Protein AF-A0AAD3TH03-F1 (afdb_monomer_lite)

Sequence (78 aa):
MKRRRFRTWELHDLVMEVTTKDGGFQVYLKVLEELSSCGVSKPPDAFLVSISSFWKVGIPETAVESFDMMTDFSEKKS

Foldseek 3Di:
DPPPPVVLVVVLVVLLVQCLPDCNVVVLLVVLVVCVVVVNDDDPSSLVSNVSSCVNNVDVVVVVVSVVSVVVPPDPDD

Secondary structure (DSSP, 8-state):
-----HHHHHHHHHHHHHHHSTTHHHHHHHHHHHHHHTTPPPPHHHHHHHHHHHHHH--THHHHHHHHHHHTTS----

Structure (mmCIF, N/CA/C/O backbone):
data_AF-A0AAD3TH03-F1
#
_entry.id   AF-A0AAD3TH03-F1
#
loop_
_atom_site.group_PDB
_atom_site.id
_atom_site.type_symbol
_atom_site.label_atom_id
_atom_site.label_alt_id
_atom_site.label_comp_id
_atom_site.label_asym_id
_atom_site.label_entity_id
_atom_site.label_seq_id
_atom_site.pdbx_PDB_ins_code
_atom_site.Cartn_x
_atom_site.Cartn_y
_atom_site.Cartn_z
_atom_site.occupancy
_atom_site.B_iso_or_equiv
_atom_site.auth_seq_id
_atom_site.auth_comp_id
_atom_site.auth_asym_id
_atom_site.auth_atom_id
_atom_site.pdbx_PDB_model_num
ATOM 1 N N . MET A 1 1 ? -6.447 -22.044 17.613 1.00 40.34 1 MET A N 1
ATOM 2 C CA . MET A 1 1 ? -6.597 -22.012 16.138 1.00 40.34 1 MET A CA 1
ATOM 3 C C . MET A 1 1 ? -5.220 -22.106 15.483 1.00 40.34 1 MET A C 1
ATOM 5 O O . MET A 1 1 ? -4.353 -21.306 15.813 1.00 40.34 1 MET A O 1
ATOM 9 N N . LYS A 1 2 ? -4.978 -23.098 14.611 1.00 43.03 2 LYS A N 1
ATOM 10 C CA . LYS A 1 2 ? -3.717 -23.233 13.853 1.00 43.03 2 LYS A CA 1
ATOM 11 C C . LYS A 1 2 ? -3.604 -22.070 12.858 1.00 43.03 2 LYS A C 1
ATOM 13 O O . LYS A 1 2 ? -4.470 -21.930 11.998 1.00 43.03 2 LYS A O 1
ATOM 18 N N . ARG A 1 3 ? -2.561 -21.237 12.974 1.00 54.03 3 ARG A N 1
ATOM 19 C CA . ARG A 1 3 ? -2.293 -20.146 12.020 1.00 54.03 3 ARG A CA 1
ATOM 20 C C . ARG A 1 3 ? -2.007 -20.757 10.645 1.00 54.03 3 ARG A C 1
ATOM 22 O O . ARG A 1 3 ? -0.973 -21.394 10.454 1.00 54.03 3 ARG A O 1
ATOM 29 N N . ARG A 1 4 ? -2.931 -20.577 9.698 1.00 49.59 4 ARG A N 1
ATOM 30 C CA . ARG A 1 4 ? -2.764 -20.915 8.276 1.00 49.59 4 ARG A CA 1
ATOM 31 C C . ARG A 1 4 ? -1.749 -19.948 7.648 1.00 49.59 4 ARG A C 1
ATOM 33 O O . ARG A 1 4 ? -2.142 -19.020 6.964 1.00 49.59 4 ARG A O 1
ATOM 40 N N . ARG A 1 5 ? -0.456 -20.137 7.922 1.00 54.88 5 ARG A N 1
ATOM 41 C CA . ARG A 1 5 ? 0.630 -19.284 7.394 1.00 54.88 5 ARG A CA 1
ATOM 42 C C . ARG A 1 5 ? 0.973 -19.553 5.925 1.00 54.88 5 ARG A C 1
ATOM 44 O O . ARG A 1 5 ? 1.520 -18.683 5.270 1.00 54.88 5 ARG A O 1
ATOM 51 N N . PHE A 1 6 ? 0.624 -20.728 5.401 1.00 44.44 6 PHE A N 1
ATOM 52 C CA . PHE A 1 6 ? 0.989 -21.117 4.034 1.00 44.44 6 PHE A CA 1
ATOM 53 C C . PHE A 1 6 ? 0.143 -20.449 2.939 1.00 44.44 6 PHE A C 1
ATOM 55 O O . PHE A 1 6 ? 0.643 -20.265 1.844 1.00 44.44 6 PHE A O 1
ATOM 62 N N . ARG A 1 7 ? -1.089 -19.998 3.234 1.00 56.00 7 ARG A N 1
ATOM 63 C CA . ARG A 1 7 ? -1.920 -19.269 2.251 1.00 56.00 7 ARG A CA 1
ATOM 64 C C . ARG A 1 7 ? -1.557 -17.791 2.109 1.00 56.00 7 ARG A C 1
ATOM 66 O O . ARG A 1 7 ? -1.992 -17.159 1.159 1.00 56.00 7 ARG A O 1
ATOM 73 N N . THR A 1 8 ? -0.826 -17.224 3.064 1.00 62.19 8 THR A N 1
ATOM 74 C CA . THR A 1 8 ? -0.571 -15.780 3.106 1.00 62.19 8 THR A CA 1
ATOM 75 C C . THR A 1 8 ? 0.519 -15.375 2.123 1.00 62.19 8 THR A C 1
ATOM 77 O O . THR A 1 8 ? 0.418 -14.306 1.543 1.00 62.19 8 THR A O 1
ATOM 80 N N . TRP A 1 9 ? 1.524 -16.229 1.898 1.00 63.41 9 TRP A N 1
ATOM 81 C CA . TRP A 1 9 ? 2.648 -15.910 1.011 1.00 63.41 9 TRP A CA 1
ATOM 82 C C . TRP A 1 9 ? 2.276 -16.001 -0.473 1.00 63.41 9 TRP A C 1
ATOM 84 O O . TRP A 1 9 ? 2.562 -15.089 -1.230 1.00 63.41 9 TRP A O 1
ATOM 94 N N . GLU A 1 10 ? 1.565 -17.051 -0.885 1.00 66.62 10 GLU A N 1
ATOM 95 C CA . GLU A 1 10 ? 1.072 -17.189 -2.267 1.00 66.62 10 GLU A CA 1
ATOM 96 C C . GLU A 1 10 ? 0.074 -16.074 -2.615 1.00 66.62 10 GLU A C 1
ATOM 98 O O . GLU A 1 10 ? 0.098 -15.519 -3.711 1.00 66.62 10 GLU A O 1
ATOM 103 N N . LEU A 1 11 ? -0.786 -15.709 -1.656 1.00 70.75 11 LEU A N 1
ATOM 104 C CA . LEU A 1 11 ? -1.698 -14.578 -1.794 1.00 70.75 11 LEU A CA 1
ATOM 105 C C . LEU A 1 11 ? -0.932 -13.250 -1.835 1.00 70.75 11 LEU A C 1
ATOM 107 O O . LEU A 1 11 ? -1.284 -12.375 -2.615 1.00 70.75 11 LEU A O 1
ATOM 111 N N . HIS A 1 12 ? 0.120 -13.111 -1.029 1.00 74.31 12 HIS A N 1
ATOM 112 C CA . HIS 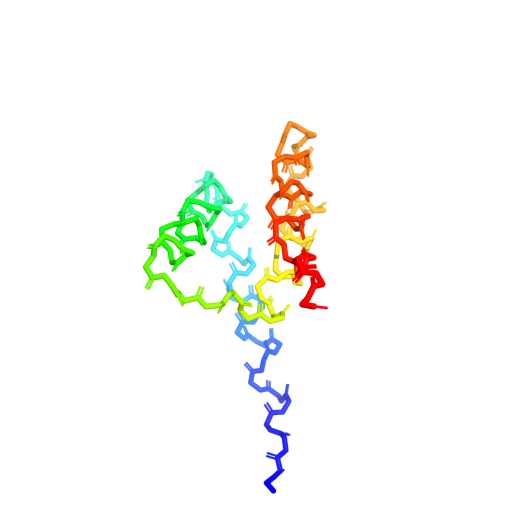A 1 12 ? 1.002 -11.952 -1.050 1.00 74.31 12 HIS A CA 1
ATOM 113 C C . HIS A 1 12 ? 1.701 -11.815 -2.404 1.00 74.31 12 HIS A C 1
ATOM 115 O O . HIS A 1 12 ? 1.661 -10.737 -2.979 1.00 74.31 12 HIS A O 1
ATOM 121 N N . ASP A 1 13 ? 2.266 -12.891 -2.950 1.00 77.19 13 ASP A N 1
ATOM 122 C CA . ASP A 1 13 ? 2.937 -12.883 -4.253 1.00 77.19 13 ASP A CA 1
ATOM 123 C C . ASP A 1 13 ? 1.963 -12.565 -5.396 1.00 77.19 13 ASP A C 1
ATOM 125 O O . ASP A 1 13 ? 2.306 -11.800 -6.297 1.00 77.19 13 ASP A O 1
ATOM 129 N N . LEU A 1 14 ? 0.725 -13.068 -5.325 1.00 79.88 14 LEU A N 1
ATOM 130 C CA . LEU A 1 14 ? -0.332 -12.722 -6.277 1.00 79.88 14 LEU A CA 1
ATOM 131 C C . LEU A 1 14 ? -0.723 -11.242 -6.182 1.00 79.88 14 LEU A C 1
ATOM 133 O O . LEU A 1 14 ? -0.814 -10.559 -7.200 1.00 79.88 14 LEU A O 1
ATOM 137 N N . VAL A 1 15 ? -0.946 -10.735 -4.966 1.00 79.19 15 VAL A N 1
ATOM 138 C CA . VAL A 1 15 ? -1.262 -9.318 -4.748 1.00 79.19 15 VAL A CA 1
ATOM 139 C C . VAL A 1 15 ? -0.104 -8.455 -5.242 1.00 79.19 15 VAL A C 1
ATOM 141 O O . VAL A 1 15 ? -0.344 -7.506 -5.974 1.00 79.19 15 VAL A O 1
ATOM 144 N N . MET A 1 16 ? 1.135 -8.841 -4.946 1.00 81.00 16 MET A N 1
ATOM 145 C CA . MET A 1 16 ? 2.356 -8.210 -5.438 1.00 81.00 16 MET A CA 1
ATOM 146 C C . MET A 1 16 ? 2.446 -8.200 -6.965 1.00 81.00 16 MET A C 1
ATOM 148 O O . MET A 1 16 ? 2.874 -7.210 -7.553 1.00 81.00 16 MET A O 1
ATOM 152 N N . GLU A 1 17 ? 2.074 -9.283 -7.644 1.00 82.94 17 GLU A N 1
ATOM 153 C CA . GLU A 1 17 ? 2.051 -9.314 -9.108 1.00 82.94 17 GLU A CA 1
ATOM 154 C C . GLU 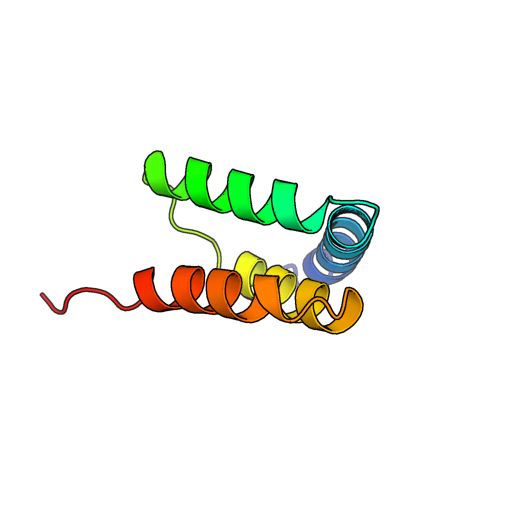A 1 17 ? 1.043 -8.302 -9.671 1.00 82.94 17 GLU A C 1
ATOM 156 O O . GLU A 1 17 ? 1.348 -7.593 -10.629 1.00 82.94 17 GLU A O 1
ATOM 161 N N . VAL A 1 18 ? -0.136 -8.201 -9.052 1.00 78.88 18 VAL A N 1
ATOM 162 C CA . VAL A 1 18 ? -1.194 -7.270 -9.467 1.00 78.88 18 VAL A CA 1
ATOM 163 C C . VAL A 1 18 ? -0.819 -5.820 -9.157 1.00 78.88 18 VAL A C 1
ATOM 165 O O . VAL A 1 18 ? -1.026 -4.948 -9.997 1.00 78.88 18 VAL A O 1
ATOM 168 N N . THR A 1 19 ? -0.232 -5.544 -7.992 1.00 78.00 19 THR A N 1
ATOM 169 C CA . THR A 1 19 ? 0.149 -4.183 -7.590 1.00 78.00 19 THR A CA 1
ATOM 170 C C . THR A 1 19 ? 1.384 -3.667 -8.317 1.00 78.00 19 THR A C 1
ATOM 172 O O . THR A 1 19 ? 1.540 -2.459 -8.453 1.00 78.00 19 THR A O 1
ATOM 175 N N . THR A 1 20 ? 2.264 -4.542 -8.807 1.00 78.25 20 THR A N 1
ATOM 176 C CA . THR A 1 20 ? 3.497 -4.119 -9.498 1.00 78.25 20 THR A CA 1
ATOM 177 C C . THR A 1 20 ? 3.371 -4.037 -11.019 1.00 78.25 20 THR A C 1
ATOM 179 O O . THR A 1 20 ? 4.307 -3.590 -11.679 1.00 78.25 2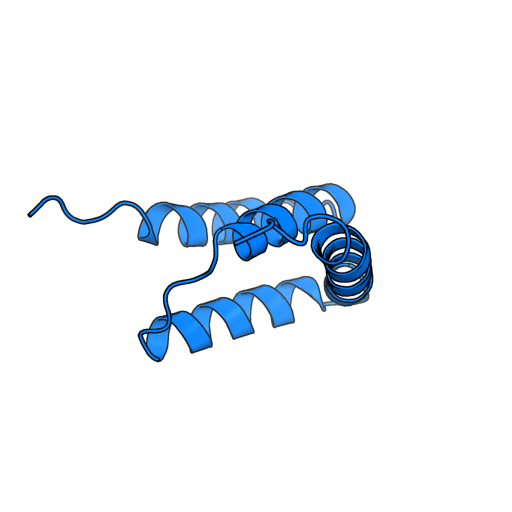0 THR A O 1
ATOM 182 N N . LYS A 1 21 ? 2.216 -4.409 -11.583 1.00 81.31 21 LYS A N 1
ATOM 183 C CA . LYS A 1 21 ? 1.881 -4.199 -13.000 1.00 81.31 21 LYS A CA 1
ATOM 184 C C . LYS A 1 21 ? 1.284 -2.809 -13.224 1.00 81.31 21 LYS A C 1
ATOM 186 O O . LYS A 1 21 ? 0.441 -2.386 -12.444 1.00 81.31 21 LYS A O 1
ATOM 191 N N . ASP A 1 22 ? 1.723 -2.133 -14.287 1.00 75.56 22 ASP A N 1
ATOM 192 C CA . ASP A 1 22 ? 1.195 -0.895 -14.893 1.00 75.56 22 ASP A CA 1
ATOM 193 C C . ASP A 1 22 ? 0.148 -0.118 -14.069 1.00 75.56 22 ASP A C 1
ATOM 195 O O . ASP A 1 22 ? -1.058 -0.314 -14.209 1.00 75.56 22 ASP A O 1
ATOM 199 N N . GLY A 1 23 ? 0.605 0.789 -13.198 1.00 75.31 23 GLY A N 1
ATOM 200 C CA . GLY A 1 23 ? -0.277 1.663 -12.406 1.00 75.31 23 GLY A CA 1
ATOM 201 C C . GLY A 1 23 ? -1.068 0.964 -11.286 1.00 75.31 23 GLY A C 1
ATOM 202 O O . GLY A 1 23 ? -1.744 1.635 -10.506 1.00 75.31 23 GLY A O 1
ATOM 203 N N . GLY A 1 24 ? -0.945 -0.357 -11.139 1.00 82.50 24 GLY A N 1
ATOM 204 C CA . GLY A 1 24 ? -1.613 -1.162 -10.114 1.00 82.50 24 GLY A CA 1
ATOM 205 C C . GLY A 1 24 ? -1.285 -0.726 -8.689 1.00 82.50 24 GLY A C 1
ATOM 206 O O . GLY A 1 24 ? -2.127 -0.842 -7.800 1.00 82.50 24 GLY A O 1
ATOM 207 N N . PHE A 1 25 ? -0.106 -0.141 -8.472 1.00 82.06 25 PHE A N 1
ATOM 208 C CA . PHE A 1 25 ? 0.285 0.371 -7.165 1.00 82.06 25 PHE A CA 1
ATOM 209 C C . PHE A 1 25 ? -0.546 1.593 -6.754 1.00 82.06 25 PHE A C 1
ATOM 211 O O . PHE A 1 25 ? -1.025 1.656 -5.626 1.00 82.06 25 PHE A O 1
ATOM 218 N N . GLN A 1 26 ? -0.808 2.520 -7.680 1.00 82.12 26 GLN A N 1
ATOM 219 C CA . GLN A 1 26 ? -1.662 3.686 -7.419 1.00 82.12 26 GLN A CA 1
ATOM 220 C C . GLN A 1 26 ? -3.108 3.258 -7.146 1.00 82.12 26 GLN A C 1
ATOM 222 O O . GLN A 1 26 ? -3.747 3.760 -6.223 1.00 82.12 26 GLN A O 1
ATOM 227 N N . VAL A 1 27 ? -3.610 2.279 -7.908 1.00 85.81 27 VAL A N 1
ATOM 228 C CA . VAL A 1 27 ? -4.937 1.687 -7.678 1.00 85.81 27 VAL A CA 1
ATOM 229 C C . VAL A 1 27 ? -5.011 1.051 -6.291 1.00 85.81 27 VAL A C 1
ATOM 231 O O . VAL A 1 27 ? -5.981 1.261 -5.568 1.00 85.81 27 VAL A O 1
ATOM 234 N N . TYR A 1 28 ? -3.976 0.314 -5.893 1.00 84.75 28 TYR A N 1
ATOM 235 C CA . TYR A 1 28 ? -3.893 -0.307 -4.577 1.00 84.75 28 TYR A CA 1
ATOM 236 C C . TYR A 1 28 ? -3.918 0.719 -3.439 1.00 84.75 28 TYR A C 1
ATOM 238 O O . TYR A 1 28 ? -4.705 0.570 -2.504 1.00 84.75 28 TYR A O 1
ATOM 246 N N . LEU A 1 29 ? -3.122 1.787 -3.540 1.00 82.06 29 LEU A N 1
ATOM 247 C CA . LEU A 1 29 ? -3.116 2.874 -2.559 1.00 82.06 29 LEU A CA 1
ATOM 248 C C . LEU A 1 29 ? -4.495 3.542 -2.445 1.00 82.06 29 LEU A C 1
ATOM 250 O O . LEU A 1 29 ? -4.991 3.731 -1.333 1.00 8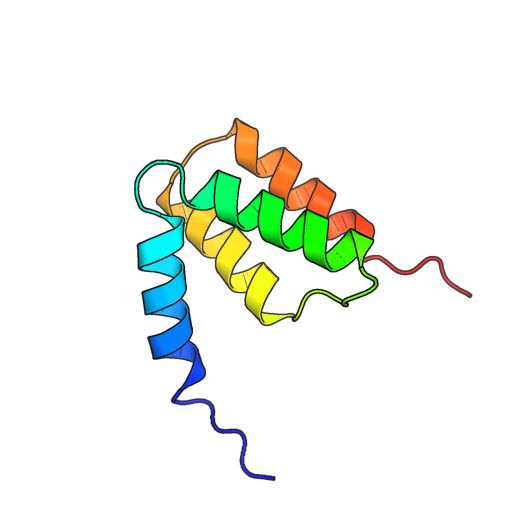2.06 29 LEU A O 1
ATOM 254 N N . LYS A 1 30 ? -5.161 3.798 -3.577 1.00 84.56 30 LYS A N 1
ATOM 255 C CA . LYS A 1 30 ? -6.514 4.365 -3.600 1.00 84.56 30 LYS A CA 1
ATOM 256 C C . LYS A 1 30 ? -7.548 3.453 -2.932 1.00 84.56 30 LYS A C 1
ATOM 258 O O . LYS A 1 30 ? -8.355 3.920 -2.137 1.00 84.56 30 LYS A O 1
ATOM 263 N N . VAL A 1 31 ? -7.504 2.145 -3.198 1.00 85.50 31 VAL A N 1
ATOM 264 C CA . VAL A 1 31 ? -8.401 1.173 -2.543 1.00 85.50 31 VAL A CA 1
ATOM 265 C C . VAL A 1 31 ? -8.187 1.170 -1.028 1.00 85.50 31 VAL A C 1
ATOM 267 O O . VAL A 1 31 ? -9.149 1.114 -0.264 1.00 85.50 31 VAL A O 1
ATOM 270 N N . LEU A 1 32 ? -6.937 1.255 -0.570 1.00 82.88 32 LEU A N 1
ATOM 271 C CA . LEU A 1 32 ? -6.642 1.349 0.857 1.00 82.88 32 LEU A CA 1
ATOM 272 C C . LEU A 1 32 ? -7.208 2.634 1.481 1.00 82.88 32 LEU A C 1
ATOM 274 O O . LEU A 1 32 ? -7.728 2.588 2.596 1.00 82.88 32 LEU A O 1
ATOM 278 N N . GLU A 1 33 ? -7.107 3.769 0.795 1.00 83.38 33 GLU A N 1
ATOM 279 C CA . GLU A 1 33 ? -7.694 5.039 1.232 1.00 83.38 33 GLU A CA 1
ATOM 280 C C . GLU A 1 33 ? -9.229 4.961 1.321 1.00 83.38 33 GLU A C 1
ATOM 282 O O . GLU A 1 33 ? -9.807 5.308 2.353 1.00 83.38 33 GLU A O 1
ATOM 287 N N . GLU A 1 34 ? -9.890 4.404 0.301 1.00 85.81 34 GLU A N 1
ATOM 288 C CA . GLU A 1 34 ? -11.343 4.194 0.290 1.00 85.81 34 GLU A CA 1
ATOM 289 C C . GLU A 1 34 ? -11.797 3.288 1.448 1.00 85.81 34 GLU A C 1
ATOM 291 O O . GLU A 1 34 ? -12.756 3.615 2.154 1.00 85.81 34 GLU A O 1
ATOM 296 N N . LEU A 1 35 ? -11.075 2.195 1.718 1.00 82.69 35 LEU A N 1
ATOM 297 C CA . LEU A 1 35 ? -11.352 1.318 2.861 1.00 82.69 35 LEU A CA 1
ATOM 298 C C . LEU A 1 35 ? -11.218 2.057 4.197 1.00 82.69 35 LEU A C 1
ATOM 300 O O . LEU A 1 35 ? -12.072 1.903 5.074 1.00 82.69 35 LEU A O 1
ATOM 304 N N . SER A 1 36 ? -10.195 2.903 4.329 1.00 79.69 36 SER A N 1
ATOM 305 C CA . SER A 1 36 ? -10.000 3.749 5.508 1.00 79.69 36 SER A CA 1
ATOM 306 C C . SER A 1 36 ? -11.163 4.727 5.698 1.00 79.69 36 SER A C 1
ATOM 308 O O . SER A 1 36 ? -11.686 4.856 6.804 1.00 79.69 36 SER A O 1
ATOM 310 N N . SER A 1 37 ? -11.634 5.358 4.614 1.00 81.81 37 SER A N 1
ATOM 311 C CA . SER A 1 37 ? -12.796 6.261 4.644 1.00 81.81 37 SER A CA 1
ATOM 312 C C . SER A 1 37 ? -14.091 5.556 5.077 1.00 81.81 37 SER A C 1
ATOM 314 O O . SER A 1 37 ? -14.967 6.170 5.683 1.00 81.81 37 SER A O 1
ATOM 316 N N . CYS A 1 38 ? -14.182 4.244 4.836 1.00 84.38 38 CYS A N 1
ATOM 317 C CA . CYS A 1 38 ? -15.292 3.392 5.260 1.00 84.3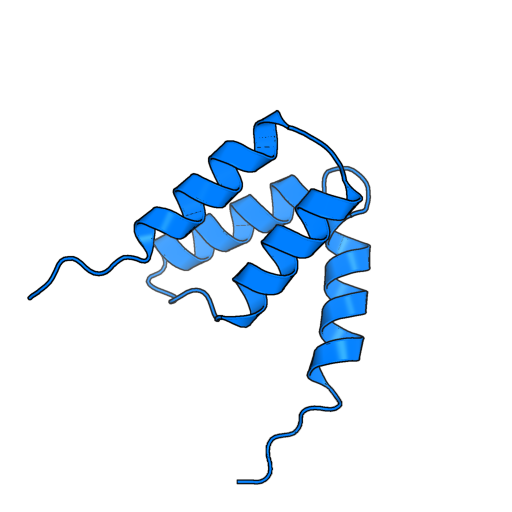8 38 CYS A CA 1
ATOM 318 C C . CYS A 1 38 ? -15.150 2.867 6.705 1.00 84.38 38 CYS A C 1
ATOM 320 O O . CYS A 1 38 ? -15.966 2.056 7.143 1.00 84.38 38 CYS A O 1
ATOM 322 N N . GLY A 1 39 ? -14.118 3.286 7.447 1.00 81.44 39 GLY A N 1
ATOM 323 C CA . GLY A 1 39 ? -13.846 2.830 8.814 1.00 81.44 39 GLY A CA 1
ATOM 324 C C . GLY A 1 39 ? -13.253 1.420 8.902 1.00 81.44 39 GLY A C 1
ATOM 325 O O . GLY A 1 39 ? -13.212 0.835 9.986 1.00 81.44 39 GLY A O 1
ATOM 326 N N . VAL A 1 40 ? -12.793 0.852 7.782 1.00 78.00 40 VAL A N 1
ATOM 327 C CA . VAL A 1 40 ? -12.113 -0.445 7.772 1.00 78.00 40 VAL A CA 1
ATOM 328 C C . VAL A 1 40 ? -10.653 -0.230 8.155 1.00 78.00 40 VAL A C 1
ATOM 330 O O . VAL A 1 40 ? -9.891 0.417 7.438 1.00 78.00 40 VAL A O 1
ATOM 333 N N . SER A 1 41 ? -10.245 -0.807 9.285 1.00 73.62 41 SER A N 1
ATOM 334 C CA . SER A 1 41 ? -8.837 -0.824 9.686 1.00 73.62 41 SER A CA 1
ATOM 335 C C . SER A 1 41 ? -8.011 -1.599 8.654 1.00 73.62 41 SER A C 1
ATOM 337 O O . SER A 1 41 ? -8.333 -2.750 8.337 1.00 73.62 41 SER A O 1
ATOM 339 N N . LYS A 1 42 ? -6.950 -0.981 8.114 1.00 70.31 42 LYS A N 1
ATOM 340 C CA . LYS A 1 42 ? -6.067 -1.667 7.159 1.00 70.31 42 LYS A CA 1
ATOM 341 C C . LYS A 1 42 ? -5.335 -2.815 7.873 1.00 70.31 42 LYS A C 1
ATOM 343 O O . LYS A 1 42 ? -4.728 -2.595 8.923 1.00 70.31 42 LYS A O 1
ATOM 348 N N . PRO A 1 43 ? -5.357 -4.040 7.321 1.00 71.50 43 PRO A N 1
ATOM 349 C CA . PRO A 1 43 ? -4.699 -5.182 7.941 1.00 71.50 43 PRO A CA 1
ATOM 350 C C . PRO A 1 43 ? -3.165 -5.036 7.909 1.00 71.50 43 PRO A C 1
ATOM 352 O O . PRO A 1 43 ? -2.635 -4.483 6.947 1.00 71.50 43 PRO A O 1
ATOM 355 N N . PRO A 1 44 ? -2.426 -5.599 8.888 1.00 71.00 44 PRO A N 1
ATOM 356 C CA . PRO A 1 44 ? -0.956 -5.596 8.917 1.00 71.00 44 PRO A CA 1
ATOM 357 C C . PRO A 1 44 ? -0.305 -6.087 7.614 1.00 71.00 44 PRO A C 1
ATOM 359 O O . PRO A 1 44 ? 0.726 -5.572 7.191 1.00 71.00 44 PRO A O 1
ATOM 362 N N . ASP A 1 45 ? -0.937 -7.050 6.942 1.00 73.56 45 ASP A N 1
ATOM 363 C CA . ASP A 1 45 ? -0.449 -7.609 5.679 1.00 73.56 45 ASP A CA 1
ATOM 364 C C . ASP A 1 45 ? -0.493 -6.586 4.524 1.00 73.56 45 ASP A C 1
ATOM 366 O O . ASP A 1 45 ? 0.330 -6.655 3.613 1.00 73.56 45 ASP A O 1
ATOM 370 N N . ALA A 1 46 ? -1.389 -5.590 4.581 1.00 75.19 46 ALA A N 1
ATOM 371 C CA . ALA A 1 46 ? -1.451 -4.517 3.588 1.00 75.19 46 ALA A CA 1
ATOM 372 C C . ALA A 1 46 ? -0.191 -3.637 3.614 1.00 75.19 46 ALA A C 1
ATOM 374 O O . ALA A 1 46 ? 0.252 -3.162 2.569 1.00 75.19 46 ALA A O 1
ATOM 375 N N . PHE A 1 47 ? 0.431 -3.474 4.785 1.00 75.12 47 PHE A N 1
ATOM 376 C CA . PHE A 1 47 ? 1.694 -2.745 4.924 1.00 75.12 47 PHE A CA 1
ATOM 377 C C . PHE A 1 47 ? 2.851 -3.481 4.261 1.00 75.12 47 PHE A C 1
ATOM 379 O O . PHE A 1 47 ? 3.664 -2.869 3.567 1.00 75.12 47 PHE A O 1
ATOM 386 N N . LEU A 1 48 ? 2.908 -4.802 4.448 1.00 76.56 48 LEU A N 1
ATOM 387 C CA . LEU A 1 48 ? 3.939 -5.634 3.839 1.00 76.56 48 LEU A CA 1
ATOM 388 C C . LEU A 1 48 ? 3.862 -5.561 2.309 1.00 76.56 48 LEU A C 1
ATOM 390 O O . LEU A 1 48 ? 4.892 -5.402 1.653 1.00 76.56 48 LEU A O 1
ATOM 394 N N . VAL A 1 49 ? 2.645 -5.594 1.760 1.00 78.94 49 VAL A N 1
ATOM 395 C CA . VAL A 1 49 ? 2.398 -5.421 0.324 1.00 78.94 49 VAL A CA 1
ATOM 396 C C . VAL A 1 49 ? 2.812 -4.026 -0.147 1.00 78.94 49 VAL A C 1
ATOM 398 O O . VAL A 1 49 ? 3.457 -3.927 -1.190 1.00 78.94 49 VAL A O 1
ATOM 401 N N . SER A 1 50 ? 2.511 -2.957 0.602 1.00 77.69 50 SER A N 1
ATOM 402 C CA . SER A 1 50 ? 2.908 -1.588 0.232 1.00 77.69 50 SER A CA 1
ATOM 403 C C . SER A 1 50 ? 4.425 -1.437 0.126 1.00 77.69 50 SER A C 1
ATOM 405 O O . SER A 1 50 ? 4.929 -0.988 -0.900 1.00 77.69 50 SER A O 1
ATOM 407 N N . ILE A 1 51 ? 5.160 -1.863 1.160 1.00 75.12 51 ILE A N 1
ATOM 408 C CA . ILE A 1 51 ? 6.628 -1.766 1.209 1.00 75.12 51 ILE A CA 1
ATOM 409 C C . ILE A 1 51 ? 7.261 -2.627 0.112 1.00 75.12 51 ILE A C 1
ATOM 411 O O . ILE A 1 51 ? 8.172 -2.182 -0.586 1.00 75.12 51 ILE A O 1
ATOM 415 N N . SER A 1 52 ? 6.760 -3.851 -0.067 1.00 78.00 52 SER A N 1
ATOM 416 C CA . SER A 1 52 ? 7.289 -4.782 -1.065 1.00 78.00 52 SER A CA 1
ATOM 417 C C . SER A 1 52 ? 7.022 -4.289 -2.491 1.00 78.00 52 SER A C 1
ATOM 419 O O . SER A 1 52 ? 7.909 -4.361 -3.342 1.00 78.00 52 SER A O 1
ATOM 421 N N . SER A 1 53 ? 5.822 -3.757 -2.758 1.00 75.44 53 SER A N 1
ATOM 422 C CA . SER A 1 53 ? 5.442 -3.201 -4.067 1.00 75.44 53 SER A CA 1
ATOM 423 C C . SER A 1 53 ? 6.270 -1.966 -4.391 1.00 75.44 53 SER A C 1
ATOM 425 O O . SER A 1 53 ? 6.816 -1.872 -5.487 1.00 75.44 53 SER A O 1
ATOM 427 N N . PHE A 1 54 ? 6.445 -1.071 -3.415 1.00 73.50 54 PHE A N 1
ATOM 428 C CA . PHE A 1 54 ? 7.299 0.104 -3.536 1.00 73.50 54 PHE A CA 1
ATOM 429 C C . PHE A 1 54 ? 8.745 -0.267 -3.896 1.00 73.50 54 PHE A C 1
ATOM 431 O O . PHE A 1 54 ? 9.287 0.245 -4.876 1.00 73.50 54 PHE A O 1
ATOM 438 N N . TRP A 1 55 ? 9.345 -1.212 -3.161 1.00 72.12 55 TRP A N 1
ATOM 439 C CA . TRP A 1 55 ? 10.709 -1.687 -3.419 1.00 72.12 55 TRP A CA 1
ATOM 440 C C . TRP A 1 55 ? 10.887 -2.213 -4.849 1.00 72.12 55 TRP A C 1
ATOM 442 O O . TRP A 1 55 ? 11.950 -2.067 -5.448 1.00 72.12 55 TRP A O 1
ATOM 452 N N . LYS A 1 56 ? 9.840 -2.834 -5.400 1.00 75.81 56 LYS A N 1
ATOM 453 C CA . LYS A 1 56 ? 9.867 -3.465 -6.721 1.00 75.81 56 LYS A CA 1
ATOM 454 C C . LYS A 1 56 ? 9.554 -2.496 -7.867 1.00 75.81 56 LYS A C 1
ATOM 456 O O . LYS A 1 56 ? 10.097 -2.673 -8.952 1.00 75.81 56 LYS A O 1
ATOM 461 N N . VAL A 1 57 ? 8.701 -1.496 -7.640 1.00 72.94 57 VAL A N 1
ATOM 462 C CA . VAL A 1 57 ? 8.291 -0.498 -8.647 1.00 72.94 57 VAL A CA 1
ATOM 463 C C . VAL A 1 57 ? 9.278 0.675 -8.718 1.00 72.94 57 VAL A C 1
ATOM 465 O O . VAL A 1 57 ? 9.451 1.261 -9.781 1.00 72.94 57 VAL A O 1
ATOM 468 N N . GLY A 1 58 ? 9.980 0.985 -7.621 1.00 68.38 58 GLY A N 1
ATOM 469 C CA . GLY A 1 58 ? 11.110 1.919 -7.621 1.00 68.38 58 GLY A CA 1
ATOM 470 C C . GLY A 1 58 ? 10.748 3.381 -7.900 1.00 68.38 58 GLY A C 1
ATOM 471 O O . GLY A 1 58 ? 11.623 4.135 -8.316 1.00 68.38 58 GLY A O 1
ATOM 472 N N . ILE A 1 59 ? 9.488 3.784 -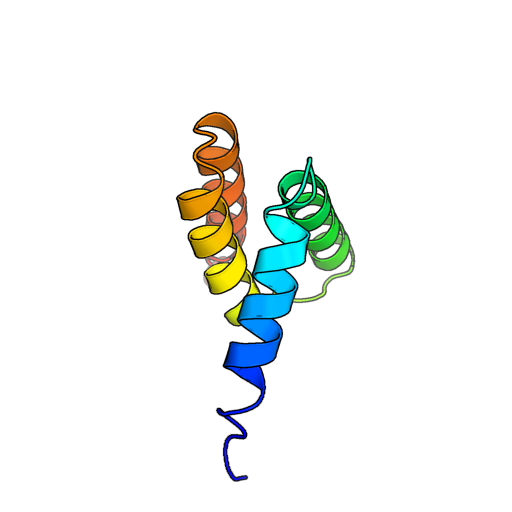7.691 1.00 66.12 59 ILE A N 1
ATOM 473 C CA . ILE A 1 59 ? 8.995 5.147 -7.952 1.00 66.12 59 ILE A CA 1
ATOM 474 C C . ILE A 1 59 ? 9.092 5.985 -6.669 1.00 66.12 59 ILE A C 1
ATOM 476 O O . ILE A 1 59 ? 8.258 5.805 -5.774 1.00 66.12 59 ILE A O 1
ATOM 480 N N . PRO A 1 60 ? 10.063 6.910 -6.554 1.00 64.25 60 PRO A N 1
ATOM 481 C CA . PRO A 1 60 ? 10.332 7.645 -5.320 1.00 64.25 60 PRO A CA 1
ATOM 482 C C . PRO A 1 60 ? 9.162 8.516 -4.855 1.00 64.25 60 PRO A C 1
ATOM 484 O O . PRO A 1 60 ? 8.974 8.664 -3.650 1.00 64.25 60 PRO A O 1
ATOM 487 N N . GLU A 1 61 ? 8.351 9.058 -5.774 1.00 63.22 61 GLU A N 1
ATOM 488 C CA . GLU A 1 61 ? 7.221 9.922 -5.404 1.00 63.22 61 GLU A CA 1
ATOM 489 C C . GLU A 1 61 ? 6.174 9.167 -4.571 1.00 63.22 61 GLU A C 1
ATOM 491 O O . GLU A 1 61 ? 5.652 9.692 -3.591 1.00 63.22 61 GLU A O 1
ATOM 496 N N . THR A 1 62 ? 5.949 7.889 -4.883 1.00 63.91 62 THR A N 1
ATOM 497 C CA . THR A 1 62 ? 4.990 7.049 -4.147 1.00 63.91 62 THR A CA 1
ATOM 498 C C . THR A 1 62 ? 5.519 6.536 -2.803 1.00 63.91 62 THR A C 1
ATOM 500 O O . THR A 1 62 ? 4.752 5.980 -2.013 1.00 63.91 62 THR A O 1
ATOM 503 N N . ALA A 1 63 ? 6.812 6.739 -2.506 1.00 64.06 63 ALA A N 1
ATOM 504 C CA . ALA A 1 63 ? 7.403 6.393 -1.213 1.00 64.06 63 ALA A CA 1
ATOM 505 C C . ALA A 1 63 ? 6.764 7.218 -0.099 1.00 64.06 63 ALA A C 1
ATOM 507 O O . ALA A 1 63 ? 6.316 6.676 0.906 1.00 64.06 63 ALA A O 1
ATOM 508 N N . VAL A 1 64 ? 6.721 8.534 -0.305 1.00 64.25 64 VAL A N 1
ATOM 509 C CA . VAL A 1 64 ? 6.265 9.500 0.694 1.00 64.25 64 VAL A CA 1
ATOM 510 C C . VAL A 1 64 ? 4.777 9.313 0.956 1.00 64.25 64 VAL A C 1
ATOM 512 O O . VAL A 1 64 ? 4.395 9.177 2.109 1.00 64.25 64 VAL A O 1
ATOM 515 N N . GLU A 1 65 ? 3.964 9.159 -0.093 1.00 67.12 65 GLU A N 1
ATOM 516 C CA . GLU A 1 65 ? 2.533 8.848 0.043 1.00 67.12 65 GLU A CA 1
ATOM 517 C C . GLU A 1 65 ? 2.299 7.528 0.784 1.00 67.12 65 GLU A C 1
ATOM 519 O O . GLU A 1 65 ? 1.432 7.439 1.651 1.00 67.12 65 GLU A O 1
ATOM 524 N N . SER A 1 66 ? 3.105 6.501 0.494 1.00 65.25 66 SER A N 1
ATOM 525 C CA . SER A 1 66 ? 3.012 5.224 1.204 1.00 65.25 66 SER A CA 1
ATOM 526 C C . SER A 1 66 ? 3.371 5.374 2.681 1.00 65.25 66 SER A C 1
ATOM 528 O O . SER A 1 66 ? 2.714 4.762 3.514 1.00 65.25 66 SER A O 1
ATOM 530 N N . PHE A 1 67 ? 4.386 6.174 3.018 1.00 68.00 67 PHE A N 1
ATOM 531 C CA . PHE A 1 67 ? 4.784 6.453 4.401 1.00 68.00 67 PHE A CA 1
ATOM 532 C C . PHE A 1 67 ? 3.785 7.342 5.147 1.00 68.00 67 PHE A C 1
ATOM 534 O O . PHE A 1 67 ? 3.496 7.051 6.305 1.00 68.00 67 PHE A O 1
ATOM 541 N N . ASP A 1 68 ? 3.190 8.344 4.505 1.00 68.12 68 ASP A N 1
ATOM 542 C CA . ASP A 1 68 ? 2.125 9.159 5.101 1.00 68.12 68 ASP A CA 1
ATOM 543 C C . ASP A 1 68 ? 0.860 8.327 5.342 1.00 68.12 68 ASP A C 1
ATOM 545 O O . ASP A 1 68 ? 0.262 8.378 6.416 1.00 68.12 68 ASP A O 1
ATOM 549 N N . MET A 1 69 ? 0.526 7.418 4.420 1.00 64.94 69 MET A N 1
ATOM 550 C CA . MET A 1 69 ? -0.514 6.421 4.670 1.00 64.94 69 MET A CA 1
ATOM 551 C C . MET A 1 69 ? -0.188 5.489 5.841 1.00 64.94 69 MET A C 1
ATOM 553 O O . MET A 1 69 ? -1.106 4.840 6.333 1.00 64.94 69 MET A O 1
ATOM 557 N N . MET A 1 70 ? 1.075 5.373 6.271 1.00 64.56 70 MET A N 1
ATOM 558 C CA . MET A 1 70 ? 1.474 4.596 7.449 1.00 64.56 70 MET A CA 1
ATOM 559 C C . MET A 1 70 ? 1.434 5.411 8.746 1.00 64.56 70 MET A C 1
ATOM 561 O O . MET A 1 70 ? 1.218 4.826 9.805 1.00 64.56 70 MET A O 1
ATOM 565 N N . THR A 1 71 ? 1.634 6.730 8.709 1.00 61.94 71 THR A N 1
ATOM 566 C CA . THR A 1 71 ? 1.648 7.575 9.918 1.00 61.94 71 THR A CA 1
ATOM 567 C C . THR A 1 71 ? 0.245 7.861 10.450 1.00 61.94 71 THR A C 1
ATOM 569 O O . THR A 1 71 ? 0.075 7.940 11.668 1.00 61.94 71 THR A O 1
ATOM 572 N N . ASP A 1 72 ? -0.777 7.843 9.587 1.00 57.75 72 ASP A N 1
ATOM 573 C CA . ASP A 1 72 ? -2.197 7.873 9.983 1.00 57.75 72 ASP A CA 1
ATOM 574 C C . ASP A 1 72 ? -2.637 6.656 10.834 1.00 57.75 72 ASP A C 1
ATOM 576 O O . ASP A 1 72 ? -3.741 6.635 11.380 1.00 57.75 72 ASP A O 1
ATOM 580 N N . PHE A 1 73 ? -1.766 5.651 11.009 1.00 51.84 73 PHE A N 1
ATOM 581 C CA . PHE A 1 73 ? -1.992 4.483 11.871 1.00 51.84 73 PHE A CA 1
ATOM 582 C C . PHE A 1 73 ? -1.469 4.627 13.294 1.00 51.84 73 PHE A C 1
ATOM 584 O O . PHE A 1 73 ? -1.777 3.774 14.132 1.00 51.84 73 PHE A O 1
ATOM 591 N N . SER A 1 74 ? -0.676 5.659 13.598 1.00 47.47 74 SER A N 1
ATOM 592 C CA . SER A 1 74 ? -0.306 5.897 14.989 1.00 47.47 74 SER A CA 1
ATOM 593 C C . SER A 1 74 ? -1.515 6.505 15.691 1.00 47.47 74 SER A C 1
ATOM 595 O O . SER A 1 74 ? -1.833 7.681 15.517 1.00 47.47 74 SER A O 1
ATOM 597 N N . GLU A 1 75 ? -2.225 5.661 16.431 1.00 49.59 75 GLU A N 1
ATOM 598 C CA . GLU A 1 75 ? -3.328 6.026 17.307 1.00 49.59 75 GLU A CA 1
ATOM 599 C C . GLU A 1 75 ? -3.054 7.369 18.006 1.00 49.59 75 GLU A C 1
ATOM 601 O O . GLU A 1 75 ? -2.020 7.558 18.659 1.00 49.59 75 GLU A O 1
ATOM 606 N N . LYS A 1 76 ? -4.017 8.299 17.934 1.00 47.81 76 LYS A N 1
ATOM 607 C CA . LYS A 1 76 ? -4.141 9.320 18.977 1.00 47.81 76 LYS A CA 1
ATOM 608 C C . LYS A 1 76 ? -4.282 8.560 20.291 1.00 47.81 76 LYS A C 1
ATOM 610 O O . LYS A 1 76 ? -5.312 7.929 20.517 1.00 47.81 76 LYS A O 1
ATOM 615 N N . LYS A 1 77 ? -3.235 8.608 21.120 1.00 40.28 77 LYS A N 1
ATOM 616 C CA . LYS A 1 77 ? -3.282 8.174 22.519 1.00 40.28 77 LYS A CA 1
ATOM 617 C C . LYS A 1 77 ? -4.566 8.716 23.148 1.00 40.28 77 LYS A C 1
ATOM 619 O O . LYS A 1 77 ? -4.750 9.934 23.199 1.00 40.28 77 LYS A O 1
ATOM 624 N N . SER A 1 78 ? -5.432 7.791 23.553 1.00 39.25 78 SER A N 1
ATOM 625 C CA . SER A 1 78 ? -6.516 8.045 24.500 1.00 39.25 78 SER A CA 1
ATOM 626 C C . SER A 1 78 ? -5.966 8.491 25.850 1.00 39.25 78 SER A C 1
ATOM 628 O O . SER A 1 78 ? -4.800 8.157 26.167 1.00 39.25 78 SER A O 1
#

Radius of gyration: 13.45 Å; chains: 1; bounding box: 26×33×39 Å

pLDDT: mean 70.14, std 12.32, range [39.25, 85.81]

Organism: Nepenthes gracilis (NCBI:txid150966)